Protein AF-A0A7C4YZ68-F1 (afdb_monomer_lite)

Sequence (137 aa):
MNRRNFLKYTMITSLVILHGCGPSEEYLKVKSALEQHPKIVQRGAKIGKIKFLPRENSKDKDMRFEADLLDNDGNVIGKVEGFRVEGFGTRIFRVRFNDEPEPPPQERRRPRRFREMQNRSNSEQPVPQQSQTNSNN

Foldseek 3Di:
DDDDDDPPPPDPPPPPPPPPPDDDPLVVQQQVVQCPDPVLVVVVWHWADKDFDDDPDPPAQKTKIKIFTADPVGDGQWMWIWIAHPPPGIGTDDTDGPPDPDDPPPPPPPPVVVVVVVVVVVVPDDDPPPDDDDDDD

Structure (mmCIF, N/CA/C/O backbone):
data_AF-A0A7C4YZ68-F1
#
_entry.id   AF-A0A7C4YZ68-F1
#
loop_
_atom_site.group_PDB
_atom_site.id
_atom_site.type_symbol
_atom_site.label_atom_id
_atom_site.label_alt_id
_atom_site.label_comp_id
_atom_site.label_asym_id
_atom_site.label_entity_id
_atom_site.label_seq_id
_atom_site.pdbx_PDB_ins_code
_atom_site.Cartn_x
_atom_site.Cartn_y
_atom_site.Cartn_z
_atom_site.occupancy
_atom_site.B_iso_or_equiv
_atom_site.auth_seq_id
_atom_site.auth_comp_id
_atom_site.auth_asym_id
_atom_site.auth_atom_id
_atom_site.pdbx_PDB_model_num
ATOM 1 N N . MET A 1 1 ? -35.275 53.775 -32.456 1.00 41.62 1 MET A N 1
ATOM 2 C CA . MET A 1 1 ? -35.175 52.630 -33.388 1.00 41.62 1 MET A CA 1
ATOM 3 C C . MET A 1 1 ? -33.722 52.160 -33.454 1.00 41.62 1 MET A C 1
ATOM 5 O O . MET A 1 1 ? -32.873 52.987 -33.736 1.00 41.62 1 MET A O 1
ATOM 9 N N . ASN A 1 2 ? -33.492 50.866 -33.162 1.00 42.31 2 ASN A N 1
ATOM 10 C CA . ASN A 1 2 ? -32.343 49.990 -33.505 1.00 42.31 2 ASN A CA 1
ATOM 11 C C . ASN A 1 2 ? -30.922 50.442 -33.101 1.00 42.31 2 ASN A C 1
ATOM 13 O O . ASN A 1 2 ? -30.322 51.258 -33.781 1.00 42.31 2 ASN A O 1
ATOM 17 N N . ARG A 1 3 ? -30.306 49.972 -32.000 1.00 52.94 3 ARG A N 1
ATOM 18 C CA . ARG A 1 3 ? -29.809 48.597 -31.713 1.00 52.94 3 ARG A CA 1
ATOM 19 C C . ARG A 1 3 ? -29.275 47.863 -32.944 1.00 52.94 3 ARG A C 1
ATOM 21 O O . ARG A 1 3 ? -30.084 47.461 -33.771 1.00 52.94 3 ARG A O 1
ATOM 28 N N . ARG A 1 4 ? -27.948 47.678 -32.983 1.00 59.34 4 ARG A N 1
ATOM 29 C CA . ARG A 1 4 ? -27.092 46.655 -33.641 1.00 59.34 4 ARG A CA 1
ATOM 30 C C . ARG A 1 4 ? -25.669 47.246 -33.584 1.00 59.34 4 ARG A C 1
ATOM 32 O O . ARG A 1 4 ? -25.535 48.422 -33.873 1.00 59.34 4 ARG A O 1
ATOM 39 N N . ASN A 1 5 ? -24.543 46.623 -33.277 1.00 54.66 5 ASN A N 1
ATOM 40 C CA . ASN A 1 5 ? -24.042 45.264 -33.069 1.00 54.66 5 ASN A CA 1
ATOM 41 C C . ASN A 1 5 ? -22.508 45.506 -33.091 1.00 54.66 5 ASN A C 1
ATOM 43 O O . ASN A 1 5 ? -22.052 46.370 -33.827 1.00 54.66 5 ASN A O 1
ATOM 47 N N . PHE A 1 6 ? -21.594 44.837 -32.420 1.00 51.31 6 PHE A N 1
ATOM 48 C CA . PHE A 1 6 ? -21.581 43.666 -31.576 1.00 51.31 6 PHE A CA 1
ATOM 49 C C . PHE A 1 6 ? -20.167 43.725 -30.990 1.00 51.31 6 PHE A C 1
ATOM 51 O O . PHE A 1 6 ? -19.197 43.890 -31.732 1.00 51.31 6 PHE A O 1
ATOM 58 N N . LEU A 1 7 ? -20.058 43.674 -29.673 1.00 47.41 7 LEU A N 1
ATOM 59 C CA . LE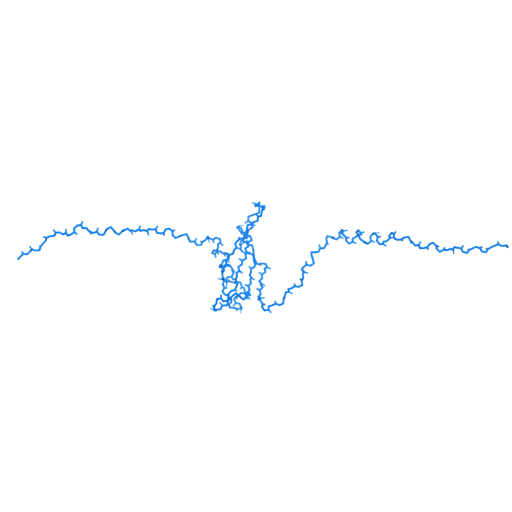U A 1 7 ? -18.799 43.706 -28.946 1.00 47.41 7 LEU A CA 1
ATOM 60 C C . LEU A 1 7 ? -17.999 42.434 -29.316 1.00 47.41 7 LEU A C 1
ATOM 62 O O . LEU A 1 7 ? -18.255 41.362 -28.779 1.00 47.41 7 LEU A O 1
ATOM 66 N N . LYS A 1 8 ? -17.091 42.518 -30.300 1.00 52.06 8 LYS A N 1
ATOM 67 C CA . LYS A 1 8 ? -16.317 41.385 -30.857 1.00 52.06 8 LYS A CA 1
ATOM 68 C C . LYS A 1 8 ? -15.087 41.008 -30.018 1.00 52.06 8 LYS A C 1
ATOM 70 O O . LYS A 1 8 ? -14.037 40.707 -30.570 1.00 52.06 8 LYS A O 1
ATOM 75 N N . TYR A 1 9 ? -15.204 41.000 -28.697 1.00 51.16 9 TYR A N 1
ATOM 76 C CA . TYR A 1 9 ? -14.176 40.396 -27.840 1.00 51.16 9 TYR A CA 1
ATOM 77 C C . TYR A 1 9 ? -14.812 39.307 -26.989 1.00 51.16 9 TYR A C 1
ATOM 79 O O . TYR A 1 9 ? -14.762 39.285 -25.763 1.00 51.16 9 TYR A O 1
ATOM 87 N N . THR A 1 10 ? -15.469 38.406 -27.717 1.00 50.22 10 THR A N 1
ATOM 88 C CA . THR A 1 10 ? -15.834 37.068 -27.285 1.00 50.22 10 THR A CA 1
ATOM 89 C C . THR A 1 10 ? -14.575 36.360 -26.802 1.00 50.22 10 THR A C 1
ATOM 91 O O . THR A 1 10 ? -13.655 36.136 -27.582 1.00 50.22 10 THR A O 1
ATOM 94 N N . MET A 1 11 ? -14.566 36.050 -25.507 1.00 55.19 11 MET A N 1
ATOM 95 C CA . MET A 1 11 ? -13.877 34.921 -24.889 1.00 55.19 11 MET A CA 1
ATOM 96 C C . MET A 1 11 ? -12.604 34.430 -25.591 1.00 55.19 11 MET A C 1
ATOM 98 O O . MET A 1 11 ? -12.635 33.487 -26.378 1.00 55.19 11 MET A O 1
ATOM 102 N N . ILE A 1 12 ? -11.454 34.940 -25.153 1.00 55.53 12 ILE A N 1
ATOM 103 C CA . ILE A 1 12 ? -10.275 34.078 -25.051 1.00 55.53 12 ILE A CA 1
ATOM 104 C C . ILE A 1 12 ? -10.452 33.293 -23.747 1.00 55.53 12 ILE A C 1
ATOM 106 O O . ILE A 1 12 ? -9.872 33.600 -22.709 1.00 55.53 12 ILE A O 1
ATOM 110 N N . THR A 1 13 ? -11.351 32.308 -23.780 1.00 56.06 13 THR A N 1
ATOM 111 C CA . THR A 1 13 ? -11.328 31.179 -22.851 1.00 56.06 13 THR A CA 1
ATOM 112 C C . THR A 1 13 ? -10.036 30.432 -23.129 1.00 56.06 13 THR A C 1
ATOM 114 O O . THR A 1 13 ? -9.988 29.541 -23.975 1.00 56.06 13 THR A O 1
ATOM 117 N N . SER A 1 14 ? -8.970 30.845 -22.444 1.00 48.19 14 SER A N 1
ATOM 118 C CA . SER A 1 14 ? -7.763 30.048 -22.274 1.00 48.19 14 SER A CA 1
ATOM 119 C C . SER A 1 14 ? -8.170 28.748 -21.593 1.00 48.19 14 SER A C 1
ATOM 121 O O . SER A 1 14 ? -8.230 28.653 -20.368 1.00 48.19 14 SER A O 1
ATOM 123 N N . LEU A 1 15 ? -8.505 27.754 -22.411 1.00 50.31 15 LEU A N 1
ATOM 124 C CA . LEU A 1 15 ? -8.646 26.367 -22.018 1.00 50.31 15 LEU A CA 1
ATOM 125 C C . LEU A 1 15 ? -7.231 25.873 -21.698 1.00 50.31 15 LEU A C 1
ATOM 127 O O . LEU A 1 15 ? -6.549 25.273 -22.524 1.00 50.31 15 LEU A O 1
ATOM 131 N N . VAL A 1 16 ? -6.750 26.216 -20.504 1.00 56.56 16 VAL A N 1
ATOM 132 C CA . VAL A 1 16 ? -5.555 25.613 -19.925 1.00 56.56 16 VAL A CA 1
ATOM 133 C C . VAL A 1 16 ? -5.934 24.163 -19.650 1.00 56.56 16 VAL A C 1
ATOM 135 O O . VAL A 1 16 ? -6.497 23.840 -18.606 1.00 56.56 16 VAL A O 1
ATOM 138 N N . ILE A 1 17 ? -5.692 23.290 -20.628 1.00 54.84 17 ILE A N 1
ATOM 139 C CA . ILE A 1 17 ? -5.735 21.844 -20.440 1.00 54.84 17 ILE A CA 1
ATOM 140 C C . ILE A 1 17 ? -4.556 21.516 -19.523 1.00 54.84 17 ILE A C 1
ATOM 142 O O . ILE A 1 17 ? -3.445 21.221 -19.968 1.00 54.84 17 ILE A O 1
ATOM 146 N N . LEU A 1 18 ? -4.799 21.640 -18.217 1.00 54.22 18 LEU A N 1
ATOM 147 C CA . LEU A 1 18 ? -4.002 21.017 -17.177 1.00 54.22 18 LEU A CA 1
ATOM 148 C C . LEU A 1 18 ? -3.968 19.527 -17.519 1.00 54.22 18 LEU A C 1
ATOM 150 O O . LEU A 1 18 ? -4.931 18.804 -17.269 1.00 54.22 18 LEU A O 1
ATOM 154 N N . HIS A 1 19 ? -2.872 19.071 -18.122 1.00 48.47 19 HIS A N 1
ATOM 155 C CA . HIS A 1 19 ? -2.540 17.656 -18.163 1.00 48.47 19 HIS A CA 1
ATOM 156 C C . HIS A 1 19 ? -2.231 17.274 -16.719 1.00 48.47 19 HIS A C 1
ATOM 158 O O . HIS A 1 19 ? -1.087 17.330 -16.271 1.00 48.47 19 HIS A O 1
ATOM 164 N N . GLY A 1 20 ? -3.290 17.012 -15.950 1.00 48.78 20 GLY A N 1
ATOM 165 C CA . GLY A 1 20 ? -3.183 16.495 -14.604 1.00 48.78 20 GLY A CA 1
ATOM 166 C C . GLY A 1 20 ? -2.336 15.239 -14.686 1.00 48.78 20 GLY A C 1
ATOM 167 O O . GLY A 1 20 ? -2.720 14.272 -15.340 1.00 48.78 20 GLY A O 1
ATOM 168 N N . CYS A 1 21 ? -1.158 15.290 -14.073 1.00 60.94 21 CYS A N 1
ATOM 169 C CA . CYS A 1 21 ? -0.301 14.136 -13.878 1.00 60.94 21 CYS A CA 1
ATOM 170 C C . CYS A 1 21 ? -1.071 13.189 -12.944 1.00 60.94 21 CYS A C 1
ATOM 172 O O . CYS A 1 21 ? -1.036 13.329 -11.722 1.00 60.94 21 CYS A O 1
ATOM 174 N N . GLY A 1 22 ? -1.911 12.338 -13.533 1.00 60.56 22 GLY A N 1
ATOM 175 C CA . GLY A 1 22 ? -2.751 11.395 -12.812 1.00 60.56 22 GLY A CA 1
ATOM 176 C C . GLY A 1 22 ? -1.909 10.309 -12.140 1.00 60.56 22 GLY A C 1
ATOM 177 O O . GLY A 1 22 ? -0.742 10.116 -12.495 1.00 60.56 22 GLY A O 1
ATOM 178 N N . PRO A 1 23 ? -2.477 9.585 -11.161 1.00 76.25 23 PRO A N 1
ATOM 179 C CA . PRO A 1 23 ? -1.803 8.431 -10.581 1.00 76.25 23 PRO A CA 1
ATOM 180 C C . PRO A 1 23 ? -1.449 7.428 -11.684 1.00 76.25 23 PRO A C 1
ATOM 182 O O . PRO A 1 23 ? -2.230 7.220 -12.613 1.00 76.25 23 PRO A O 1
ATOM 185 N N . SER A 1 24 ? -0.274 6.805 -11.585 1.00 83.88 24 SER A N 1
ATOM 186 C CA . SER A 1 24 ? 0.150 5.812 -12.572 1.00 83.88 24 SER A CA 1
ATOM 187 C C . SER A 1 24 ? -0.840 4.646 -12.635 1.00 83.88 24 SER A C 1
ATOM 189 O O . SER A 1 24 ? -1.471 4.283 -11.640 1.00 83.88 24 SER A O 1
ATOM 191 N N . GLU A 1 25 ? -0.963 4.016 -13.801 1.00 86.69 25 GLU A N 1
ATOM 192 C C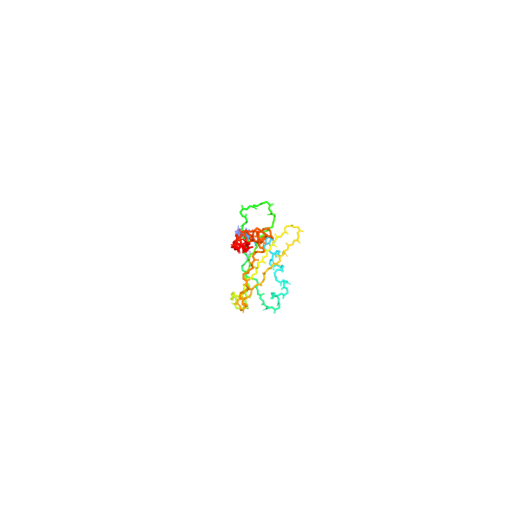A . GLU A 1 25 ? -1.846 2.858 -13.982 1.00 86.69 25 GLU A CA 1
ATOM 193 C C . GLU A 1 25 ? -1.523 1.738 -12.975 1.00 86.69 25 GLU A C 1
ATOM 195 O O . GLU A 1 25 ? -2.406 1.110 -12.391 1.00 86.69 25 GLU A O 1
ATOM 200 N N . GLU A 1 26 ? -0.235 1.550 -12.693 1.00 86.44 26 GLU A N 1
ATOM 201 C CA . GLU A 1 26 ? 0.258 0.580 -11.719 1.00 86.44 26 GLU A CA 1
ATOM 202 C C . GLU A 1 26 ? -0.147 0.936 -10.284 1.00 86.44 26 GLU A C 1
ATOM 204 O O . GLU A 1 26 ? -0.520 0.048 -9.516 1.00 86.44 26 GLU A O 1
ATOM 209 N N . TYR A 1 27 ? -0.174 2.225 -9.933 1.00 89.56 27 TYR A N 1
ATOM 210 C CA . TYR A 1 27 ? -0.710 2.676 -8.650 1.00 89.56 27 TYR A CA 1
ATOM 211 C C . TYR A 1 27 ? -2.186 2.292 -8.505 1.00 89.56 27 TYR A C 1
ATOM 213 O O . TYR A 1 27 ? -2.576 1.745 -7.474 1.00 89.56 27 TYR A O 1
ATOM 221 N N . LEU A 1 28 ? -3.003 2.523 -9.538 1.00 91.31 28 LEU A N 1
ATOM 222 C CA . LEU A 1 28 ? -4.433 2.201 -9.512 1.00 91.31 28 LEU A CA 1
ATOM 223 C C . LEU A 1 28 ? -4.679 0.694 -9.365 1.00 91.31 28 LEU A C 1
ATOM 225 O O . LEU A 1 28 ? -5.512 0.282 -8.557 1.00 91.31 28 LEU A O 1
ATOM 229 N N . LYS A 1 29 ? -3.911 -0.136 -10.081 1.00 91.38 29 LYS A N 1
ATOM 230 C CA . LYS A 1 29 ? -3.997 -1.602 -9.982 1.00 91.38 29 LYS A CA 1
ATOM 231 C C . LYS A 1 29 ? -3.605 -2.115 -8.597 1.00 91.38 29 LYS A C 1
ATOM 233 O O . LYS A 1 29 ? -4.257 -3.014 -8.067 1.00 91.38 29 LYS A O 1
ATOM 238 N N . VAL A 1 30 ? -2.547 -1.563 -8.000 1.00 92.38 30 VAL A N 1
ATOM 239 C CA . VAL A 1 30 ? -2.149 -1.934 -6.634 1.00 92.38 30 VAL A CA 1
ATOM 240 C C . VAL A 1 30 ? -3.203 -1.479 -5.632 1.00 92.38 30 VAL A C 1
ATOM 242 O O . VAL A 1 30 ? -3.615 -2.280 -4.797 1.00 92.38 30 VAL A O 1
ATOM 245 N N . LYS A 1 31 ? -3.690 -0.240 -5.746 1.00 94.12 31 LYS A N 1
ATOM 246 C CA . LYS A 1 31 ? -4.728 0.302 -4.866 1.00 94.12 31 LYS A CA 1
ATOM 247 C C . LYS A 1 31 ? -5.996 -0.553 -4.888 1.00 94.12 31 LYS A C 1
ATOM 249 O O . LYS A 1 31 ? -6.444 -0.977 -3.830 1.00 94.12 31 LYS A O 1
ATOM 254 N N . SER A 1 32 ? -6.508 -0.880 -6.073 1.00 93.69 32 SER A N 1
ATOM 255 C CA . SER A 1 32 ? -7.709 -1.711 -6.220 1.00 93.69 32 SER A CA 1
ATOM 256 C C . SER A 1 32 ? -7.534 -3.104 -5.600 1.00 93.69 32 SER A C 1
ATOM 258 O O . SER A 1 32 ? -8.412 -3.575 -4.880 1.00 93.69 32 SER A O 1
ATOM 260 N N . ALA A 1 33 ? -6.375 -3.740 -5.798 1.00 93.12 33 ALA A N 1
ATOM 261 C CA . ALA A 1 33 ? -6.088 -5.038 -5.188 1.00 93.12 33 ALA A CA 1
ATOM 262 C C . ALA A 1 33 ? -6.006 -4.970 -3.651 1.00 93.12 33 ALA A C 1
ATOM 264 O O . ALA A 1 33 ? -6.420 -5.905 -2.967 1.00 93.12 33 ALA A O 1
ATOM 265 N N . LEU A 1 34 ? -5.476 -3.873 -3.101 1.00 93.69 34 LEU A N 1
ATOM 266 C CA . LEU A 1 34 ? -5.418 -3.647 -1.657 1.00 93.69 34 LEU A CA 1
ATOM 267 C C . LEU A 1 34 ? -6.807 -3.396 -1.057 1.00 93.69 34 LEU A C 1
ATOM 269 O O . LEU A 1 34 ? -7.122 -3.957 -0.010 1.00 93.69 34 LEU A O 1
ATOM 273 N N . GLU A 1 35 ? -7.648 -2.610 -1.728 1.00 94.06 35 GLU A N 1
ATOM 274 C CA . GLU A 1 35 ? -9.022 -2.313 -1.293 1.00 94.06 35 GLU A CA 1
ATOM 275 C C . GLU A 1 35 ? -9.910 -3.561 -1.241 1.00 94.06 35 GLU A C 1
ATOM 277 O O . GLU A 1 35 ? -10.822 -3.634 -0.425 1.00 94.06 35 GLU A O 1
ATOM 282 N N . GLN A 1 36 ? -9.626 -4.566 -2.069 1.00 94.44 36 GLN A N 1
ATOM 283 C CA . GLN A 1 36 ? -10.351 -5.840 -2.086 1.00 94.44 36 GLN A CA 1
ATOM 284 C C . GLN A 1 36 ? -9.755 -6.892 -1.138 1.00 94.44 36 GLN A C 1
ATOM 286 O O . GLN A 1 36 ? -10.294 -7.993 -1.014 1.00 94.44 36 GLN A O 1
ATOM 291 N N . HIS A 1 37 ? -8.634 -6.602 -0.469 1.00 94.06 37 HIS A N 1
ATOM 292 C CA . HIS A 1 37 ? -7.942 -7.603 0.332 1.00 94.06 37 HIS A CA 1
ATOM 293 C C . HIS A 1 37 ? -8.724 -7.929 1.624 1.00 94.06 37 HIS A C 1
ATOM 295 O O . HIS A 1 37 ? -8.944 -7.029 2.441 1.00 94.06 37 HIS A O 1
ATOM 301 N N . PRO A 1 38 ? -9.063 -9.208 1.903 1.00 93.06 38 PRO A N 1
ATOM 302 C CA . PRO A 1 38 ? -9.975 -9.578 2.990 1.00 93.06 38 PRO A CA 1
ATOM 303 C C . PRO A 1 38 ? -9.595 -9.025 4.365 1.00 93.06 38 PRO A C 1
ATOM 305 O O . PRO A 1 38 ? -10.453 -8.511 5.071 1.00 93.06 38 PRO A O 1
ATOM 308 N N . LYS A 1 39 ? -8.306 -9.064 4.739 1.00 91.38 39 LYS A N 1
ATOM 309 C CA . LYS A 1 39 ? -7.851 -8.531 6.039 1.00 91.38 39 LYS A CA 1
ATOM 310 C C . LYS A 1 39 ? -8.038 -7.017 6.175 1.00 91.38 39 LYS A C 1
ATOM 312 O O . LYS A 1 39 ? -8.263 -6.532 7.274 1.00 91.38 39 LYS A O 1
ATOM 317 N N . ILE A 1 40 ? -7.903 -6.280 5.074 1.00 92.81 40 ILE A N 1
ATOM 318 C CA . ILE A 1 40 ? -8.032 -4.818 5.061 1.00 92.81 40 ILE A CA 1
ATOM 319 C C . ILE A 1 40 ? -9.517 -4.457 5.138 1.00 92.81 40 ILE A C 1
ATOM 321 O O . ILE A 1 40 ? -9.909 -3.663 5.991 1.00 92.81 40 ILE A O 1
ATOM 325 N N . VAL A 1 41 ? -10.341 -5.128 4.324 1.00 93.88 41 VAL A N 1
ATOM 326 C CA . VAL A 1 41 ? -11.803 -4.973 4.312 1.00 93.88 41 VAL A CA 1
ATOM 327 C C . VAL A 1 41 ? -12.410 -5.302 5.674 1.00 93.88 41 VAL A C 1
ATOM 329 O O . VAL A 1 41 ? -13.174 -4.506 6.206 1.00 93.88 41 VAL A O 1
ATOM 332 N N . GLN A 1 42 ? -12.037 -6.435 6.277 1.00 93.31 42 GLN A N 1
ATOM 333 C CA . GLN A 1 42 ? -12.541 -6.846 7.595 1.00 93.31 42 GLN A CA 1
ATOM 334 C C . GLN A 1 42 ? -12.198 -5.840 8.696 1.00 93.31 42 GLN A C 1
ATOM 336 O O . GLN A 1 42 ? -12.982 -5.651 9.620 1.00 93.31 42 GLN A O 1
ATOM 341 N N . ARG A 1 43 ? -11.037 -5.186 8.597 1.00 90.88 43 ARG A N 1
ATOM 342 C CA . ARG A 1 43 ? -10.619 -4.151 9.546 1.00 90.88 43 ARG A CA 1
ATOM 343 C C . ARG A 1 43 ? -11.257 -2.786 9.260 1.00 90.88 43 ARG A C 1
ATOM 345 O O . ARG A 1 43 ? -11.137 -1.891 10.086 1.00 90.88 43 ARG A O 1
ATOM 352 N N . GLY A 1 44 ? -11.902 -2.611 8.105 1.00 92.44 44 GLY A N 1
ATOM 353 C CA . GLY A 1 44 ? -12.409 -1.314 7.651 1.00 92.44 44 GLY A CA 1
ATOM 354 C C . GLY A 1 44 ? -11.296 -0.302 7.365 1.00 92.44 44 GLY A C 1
ATOM 355 O O . GLY A 1 44 ? -11.521 0.901 7.469 1.00 92.44 44 GLY A O 1
ATOM 356 N N . ALA A 1 45 ? -10.089 -0.775 7.045 1.00 94.62 45 ALA A N 1
ATOM 357 C CA . ALA A 1 45 ? -8.938 0.089 6.821 1.00 94.62 45 ALA A CA 1
ATOM 358 C C . ALA A 1 45 ? -8.969 0.705 5.413 1.00 94.62 45 ALA A C 1
ATOM 360 O O . ALA A 1 45 ? -9.236 0.021 4.423 1.00 94.62 45 ALA A O 1
ATOM 361 N N . LYS A 1 46 ? -8.645 1.995 5.311 1.00 95.56 46 LYS A N 1
ATOM 362 C CA . LYS A 1 46 ? -8.476 2.712 4.041 1.00 95.56 46 LYS A CA 1
ATOM 363 C C . LYS A 1 46 ? -7.029 2.618 3.568 1.00 95.56 46 LYS A C 1
ATOM 365 O O . LYS A 1 46 ? -6.099 2.567 4.371 1.00 95.56 46 LYS A O 1
ATOM 370 N N . ILE A 1 47 ? -6.825 2.633 2.254 1.00 95.50 47 ILE A N 1
ATOM 371 C CA . ILE A 1 47 ? -5.477 2.627 1.678 1.00 95.50 47 ILE A CA 1
ATOM 372 C C . ILE A 1 47 ? -4.939 4.055 1.632 1.00 95.50 47 ILE A C 1
ATOM 374 O O . ILE A 1 47 ? -5.514 4.924 0.976 1.00 95.50 47 ILE A O 1
ATOM 378 N N . GLY A 1 48 ? -3.832 4.280 2.332 1.00 93.50 48 GLY A N 1
ATOM 379 C CA . GLY A 1 48 ? -3.104 5.538 2.336 1.00 93.50 48 GLY A CA 1
ATOM 380 C C . GLY A 1 48 ? -2.115 5.651 1.177 1.00 93.50 48 GLY A C 1
ATOM 381 O O . GLY A 1 48 ? -2.371 5.255 0.035 1.00 93.50 48 GLY A O 1
ATOM 382 N N . LYS A 1 49 ? -0.946 6.228 1.462 1.00 92.75 49 LYS A N 1
ATOM 383 C CA . LYS A 1 49 ? 0.096 6.429 0.455 1.00 92.75 49 LYS A CA 1
ATOM 384 C C . LYS A 1 49 ? 0.743 5.093 0.090 1.00 92.75 49 LYS A C 1
ATOM 386 O O . LYS A 1 49 ? 1.263 4.402 0.956 1.00 92.75 49 LYS A O 1
ATOM 391 N N . ILE A 1 50 ? 0.771 4.781 -1.205 1.00 93.69 50 ILE A N 1
ATOM 392 C CA . ILE A 1 50 ? 1.507 3.638 -1.759 1.00 93.69 50 ILE A CA 1
ATOM 393 C C . ILE A 1 50 ? 2.877 4.140 -2.221 1.00 93.69 50 ILE A C 1
ATOM 395 O O . ILE A 1 50 ? 2.969 5.095 -2.995 1.00 93.69 50 ILE A O 1
ATOM 399 N N . LYS A 1 51 ? 3.942 3.508 -1.737 1.00 91.94 51 LYS A N 1
ATOM 400 C CA . LYS A 1 51 ? 5.333 3.766 -2.107 1.00 91.94 51 LYS A CA 1
ATOM 401 C C . LYS A 1 51 ? 5.875 2.550 -2.841 1.00 91.94 51 LYS A C 1
ATOM 403 O O . LYS A 1 51 ? 5.938 1.459 -2.282 1.00 91.94 51 LYS A O 1
ATOM 408 N N . PHE A 1 52 ? 6.294 2.748 -4.083 1.00 89.81 52 PHE A N 1
ATOM 409 C CA . PHE A 1 52 ? 7.038 1.739 -4.826 1.00 89.81 52 PHE A CA 1
ATOM 410 C C . PHE A 1 52 ? 8.514 1.836 -4.448 1.00 89.81 52 PHE A C 1
ATOM 412 O O . PHE A 1 52 ? 9.097 2.920 -4.472 1.00 89.81 52 PHE A O 1
ATOM 419 N N . LEU A 1 53 ? 9.097 0.709 -4.049 1.00 86.00 53 LEU A N 1
ATOM 420 C CA . LEU A 1 53 ? 10.483 0.634 -3.614 1.00 86.00 53 LEU A CA 1
ATOM 421 C C . LEU A 1 53 ? 11.359 0.279 -4.825 1.00 86.00 53 LEU A C 1
ATOM 423 O O .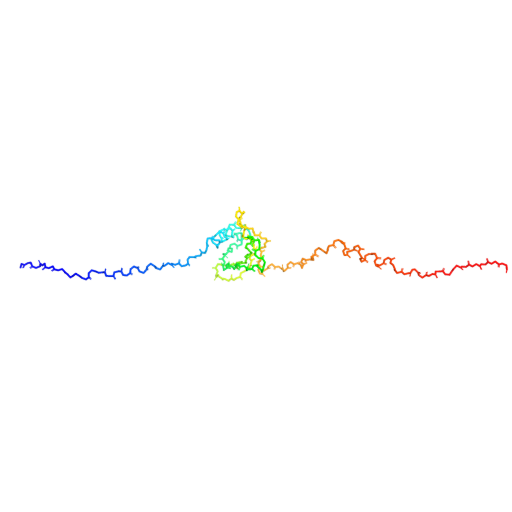 LEU A 1 53 ? 11.149 -0.783 -5.421 1.00 86.00 53 LEU A O 1
ATOM 427 N N . PRO A 1 54 ? 12.333 1.128 -5.200 1.00 70.12 54 PRO A N 1
ATOM 428 C CA . PRO A 1 54 ? 13.261 0.803 -6.272 1.00 70.12 54 PRO A CA 1
ATOM 429 C C . PRO A 1 54 ? 14.131 -0.386 -5.850 1.00 70.12 54 PRO A C 1
ATOM 431 O O . PRO A 1 54 ? 14.657 -0.427 -4.737 1.00 70.12 54 PRO A O 1
ATOM 434 N N . ARG A 1 55 ? 14.280 -1.375 -6.735 1.00 65.75 55 ARG A N 1
ATOM 435 C CA . ARG A 1 55 ? 15.203 -2.497 -6.534 1.00 65.75 55 ARG A CA 1
ATOM 436 C C . ARG A 1 55 ? 16.514 -2.166 -7.241 1.00 65.75 55 ARG A C 1
ATOM 438 O O . ARG A 1 55 ? 16.508 -1.883 -8.432 1.00 65.75 55 ARG A O 1
ATOM 445 N N . GLU A 1 56 ? 17.623 -2.237 -6.512 1.00 57.12 56 GLU A N 1
ATOM 446 C CA . GLU A 1 56 ? 18.967 -1.849 -6.978 1.00 57.12 56 GLU A CA 1
ATOM 447 C C . GLU A 1 56 ? 19.495 -2.710 -8.150 1.00 57.12 56 GLU A C 1
ATOM 449 O O . GLU A 1 56 ? 20.430 -2.316 -8.832 1.00 57.12 56 GLU A O 1
ATOM 454 N N . ASN A 1 57 ? 18.854 -3.851 -8.449 1.00 56.44 57 ASN A N 1
ATOM 455 C CA . ASN A 1 57 ? 19.178 -4.732 -9.577 1.00 56.44 57 ASN A CA 1
ATOM 456 C C . ASN A 1 57 ? 17.907 -5.065 -10.382 1.00 56.44 57 ASN A C 1
ATOM 458 O O . ASN A 1 57 ? 17.180 -6.012 -10.079 1.00 56.44 57 ASN A O 1
ATOM 462 N N . SER A 1 58 ? 17.621 -4.251 -11.396 1.00 55.00 58 SER A N 1
ATOM 463 C CA . SER A 1 58 ? 16.357 -4.159 -12.143 1.00 55.00 58 SER A CA 1
ATOM 464 C C . SER A 1 58 ? 16.214 -5.144 -13.317 1.00 55.00 58 SER A C 1
ATOM 466 O O . SER A 1 58 ? 15.710 -4.783 -14.378 1.00 55.00 58 SER A O 1
ATOM 468 N N . LYS A 1 59 ? 16.645 -6.404 -13.160 1.00 59.00 59 LYS A N 1
ATOM 469 C CA . LYS A 1 59 ? 16.316 -7.451 -14.153 1.00 59.00 59 LYS A CA 1
ATOM 470 C C . LYS A 1 59 ? 14.929 -8.066 -13.939 1.00 59.00 59 LYS A C 1
ATOM 472 O O . LYS A 1 59 ? 14.331 -8.540 -14.900 1.00 59.00 59 LYS A O 1
ATOM 477 N N . ASP A 1 60 ? 14.410 -8.018 -12.713 1.00 61.72 60 ASP A N 1
ATOM 478 C CA . ASP A 1 60 ? 13.064 -8.499 -12.395 1.00 61.72 60 ASP A CA 1
ATOM 479 C C . ASP A 1 60 ? 12.035 -7.380 -12.601 1.00 61.72 60 ASP A C 1
ATOM 481 O O . ASP A 1 60 ? 12.195 -6.277 -12.076 1.00 61.72 60 ASP A O 1
ATOM 485 N N . LYS A 1 61 ? 10.950 -7.685 -13.322 1.00 70.75 61 LYS A N 1
ATOM 486 C CA . LYS A 1 61 ? 9.801 -6.785 -13.556 1.00 70.75 61 LYS A CA 1
ATOM 487 C C . LYS A 1 61 ? 8.918 -6.578 -12.314 1.00 70.75 61 LYS A C 1
ATOM 489 O O . LYS A 1 61 ? 7.911 -5.874 -12.371 1.00 70.75 61 LYS A O 1
ATOM 494 N N . ASP A 1 62 ? 9.280 -7.198 -11.198 1.00 82.31 62 ASP A N 1
ATOM 495 C CA . ASP A 1 62 ? 8.492 -7.222 -9.974 1.00 82.31 62 ASP A CA 1
ATOM 496 C C . ASP A 1 62 ? 8.737 -5.945 -9.163 1.00 82.31 62 ASP A C 1
ATOM 498 O O . ASP A 1 62 ? 9.774 -5.775 -8.513 1.00 82.31 62 ASP A O 1
ATOM 502 N N . MET A 1 63 ? 7.756 -5.046 -9.157 1.00 85.69 63 MET A N 1
ATOM 503 C CA . MET A 1 63 ? 7.805 -3.806 -8.387 1.00 85.69 63 MET A CA 1
ATOM 504 C C . MET A 1 63 ? 7.344 -4.056 -6.955 1.00 85.69 63 MET A C 1
ATOM 506 O O . MET A 1 63 ? 6.159 -4.270 -6.692 1.00 85.69 63 MET A O 1
ATOM 510 N N . ARG A 1 64 ? 8.271 -4.006 -5.997 1.00 90.38 64 ARG A N 1
ATOM 511 C CA . ARG A 1 64 ? 7.909 -4.060 -4.578 1.00 90.38 64 ARG A CA 1
ATOM 512 C C . ARG A 1 64 ? 7.205 -2.768 -4.173 1.00 90.38 64 ARG A C 1
ATOM 514 O O . ARG A 1 64 ? 7.637 -1.682 -4.557 1.00 90.38 64 ARG A O 1
ATOM 521 N N . PHE A 1 65 ? 6.161 -2.877 -3.363 1.00 91.75 65 PHE A N 1
ATOM 522 C CA . PHE A 1 65 ? 5.479 -1.722 -2.795 1.00 91.75 65 PHE A CA 1
ATOM 523 C C . PHE A 1 65 ? 5.220 -1.893 -1.298 1.00 91.75 65 PHE A C 1
ATOM 525 O O . PHE A 1 65 ? 5.116 -3.007 -0.779 1.00 91.75 65 PHE A O 1
ATOM 532 N N . GLU A 1 66 ? 5.085 -0.754 -0.634 1.00 94.38 66 GLU A N 1
ATOM 533 C CA . GLU A 1 66 ? 4.605 -0.603 0.734 1.00 94.38 66 GLU A CA 1
ATOM 534 C C . GLU A 1 66 ? 3.463 0.415 0.718 1.00 94.38 66 GLU A C 1
ATOM 536 O O . GLU A 1 66 ? 3.557 1.430 0.027 1.00 94.38 66 GLU A O 1
ATOM 541 N N . ALA A 1 67 ? 2.382 0.159 1.449 1.00 95.69 67 ALA A N 1
ATOM 542 C CA . ALA A 1 67 ? 1.305 1.123 1.614 1.00 95.69 67 ALA A CA 1
ATOM 543 C C . ALA A 1 67 ? 0.879 1.252 3.074 1.00 95.69 67 ALA A C 1
ATOM 545 O O . ALA A 1 67 ? 0.831 0.263 3.811 1.00 95.69 67 ALA A O 1
ATOM 546 N N . ASP A 1 68 ? 0.551 2.478 3.467 1.00 96.25 68 ASP A N 1
ATOM 547 C CA . ASP A 1 68 ? -0.009 2.763 4.784 1.00 96.25 68 ASP A CA 1
ATOM 548 C C . ASP A 1 68 ? -1.484 2.334 4.831 1.00 96.25 68 ASP A C 1
ATOM 550 O O . ASP A 1 68 ? -2.231 2.520 3.865 1.00 96.25 68 ASP A O 1
ATOM 554 N N . LEU A 1 69 ? -1.905 1.765 5.960 1.00 96.06 69 LEU A N 1
ATOM 555 C CA . LEU A 1 69 ? -3.300 1.453 6.258 1.00 96.06 69 LEU A CA 1
ATOM 556 C C . LEU A 1 69 ? -3.823 2.497 7.231 1.00 96.06 69 LEU A C 1
ATOM 558 O O . LEU A 1 69 ? -3.230 2.702 8.290 1.00 96.06 69 LEU A O 1
ATOM 562 N N . LEU A 1 70 ? -4.914 3.153 6.858 1.00 96.44 70 LEU A N 1
ATOM 563 C CA . LEU A 1 70 ? -5.501 4.254 7.606 1.00 96.44 70 LEU A CA 1
ATOM 564 C C . LEU A 1 70 ? -6.821 3.831 8.250 1.00 96.44 70 LEU A C 1
ATOM 566 O O . LEU A 1 70 ? -7.554 3.018 7.683 1.00 96.44 70 LEU A O 1
ATOM 570 N N . ASP A 1 71 ? -7.141 4.396 9.408 1.00 95.12 71 ASP A N 1
ATOM 571 C CA . ASP A 1 71 ? -8.493 4.341 9.963 1.00 95.12 71 ASP A CA 1
ATOM 572 C C . ASP A 1 71 ? -9.437 5.338 9.259 1.00 95.12 71 ASP A C 1
ATOM 574 O O . ASP A 1 71 ? -9.118 5.941 8.225 1.00 95.12 71 ASP A O 1
ATOM 578 N N . ASN A 1 72 ? -10.646 5.493 9.801 1.00 93.88 72 ASN A N 1
ATOM 579 C CA . ASN A 1 72 ? -11.631 6.424 9.263 1.00 93.88 72 ASN A CA 1
ATOM 580 C C . ASN A 1 72 ? -11.254 7.895 9.455 1.00 93.88 72 ASN A C 1
ATOM 582 O O . ASN A 1 72 ? -11.652 8.705 8.613 1.00 93.88 72 ASN A O 1
ATOM 586 N N . ASP A 1 73 ? -10.471 8.192 10.491 1.00 94.38 73 ASP A N 1
ATOM 587 C CA . ASP A 1 73 ? -10.009 9.526 10.877 1.00 94.38 73 ASP A CA 1
ATOM 588 C C . ASP A 1 73 ? -8.720 9.930 10.134 1.00 94.38 73 ASP A C 1
ATOM 590 O O . ASP A 1 73 ? -8.305 11.087 10.166 1.00 94.38 73 ASP A O 1
ATOM 594 N N . GLY A 1 74 ? -8.107 8.989 9.408 1.00 93.50 74 GLY A N 1
ATOM 595 C CA . GLY A 1 74 ? -6.891 9.189 8.625 1.00 93.50 74 GLY A CA 1
ATOM 596 C C . GLY A 1 74 ? -5.599 8.864 9.376 1.00 93.50 74 GLY A C 1
ATOM 597 O O . GLY A 1 74 ? -4.518 9.126 8.843 1.00 93.50 74 GLY A O 1
ATOM 598 N N . ASN A 1 75 ? -5.672 8.274 10.572 1.00 95.44 75 ASN A N 1
ATOM 599 C CA . ASN A 1 75 ? -4.489 7.844 11.312 1.00 95.44 75 ASN A CA 1
ATOM 600 C C . ASN A 1 75 ? -3.944 6.537 10.745 1.00 95.44 75 ASN A C 1
ATOM 602 O O . ASN A 1 75 ? -4.696 5.638 10.371 1.00 95.44 75 ASN A O 1
ATOM 606 N N . VAL A 1 76 ? -2.618 6.399 10.732 1.00 95.00 76 VAL A N 1
ATOM 607 C CA . VAL A 1 76 ? -1.962 5.159 10.308 1.00 95.00 76 VAL A CA 1
ATOM 608 C C . VAL A 1 76 ? -2.143 4.089 11.384 1.00 95.00 76 VAL A C 1
ATOM 610 O O . VAL A 1 76 ? -1.562 4.180 12.464 1.00 95.00 76 VAL A O 1
ATOM 613 N N . ILE A 1 77 ? -2.900 3.044 11.062 1.00 94.38 77 ILE A N 1
ATOM 614 C CA . ILE A 1 77 ? -3.171 1.891 11.934 1.00 94.38 77 ILE A CA 1
ATOM 615 C C . ILE A 1 77 ? -2.390 0.640 11.534 1.00 94.38 77 ILE A C 1
ATOM 617 O O . ILE A 1 77 ? -2.477 -0.388 12.202 1.00 94.38 77 ILE A O 1
ATOM 621 N N . GLY A 1 78 ? -1.638 0.697 10.437 1.00 93.94 78 GLY A N 1
ATOM 622 C CA . GLY A 1 78 ? -0.854 -0.434 9.974 1.00 93.94 78 GLY A CA 1
ATOM 623 C C . GLY A 1 78 ? -0.174 -0.193 8.639 1.00 93.94 78 GLY A C 1
ATOM 624 O O . GLY A 1 78 ? -0.190 0.910 8.089 1.00 93.94 78 GLY A O 1
ATOM 625 N N . LYS A 1 79 ? 0.417 -1.260 8.108 1.00 95.12 79 LYS A N 1
ATOM 626 C CA . LYS A 1 79 ? 1.135 -1.271 6.836 1.00 95.12 79 LYS A CA 1
ATOM 627 C C . LYS A 1 79 ? 0.889 -2.560 6.070 1.00 95.12 79 LYS A C 1
ATOM 629 O O . LYS A 1 79 ? 0.748 -3.642 6.645 1.00 95.12 79 LYS A O 1
ATOM 634 N N . VAL A 1 80 ? 0.900 -2.449 4.750 1.00 94.94 80 VAL A N 1
ATOM 635 C CA . VAL A 1 80 ? 0.831 -3.582 3.830 1.00 94.94 80 VAL A CA 1
ATOM 636 C C . VAL A 1 80 ? 2.022 -3.562 2.884 1.00 94.94 80 VAL A C 1
ATOM 638 O O . VAL A 1 80 ? 2.383 -2.526 2.336 1.00 94.94 80 VAL A O 1
ATOM 641 N N . GLU A 1 81 ? 2.633 -4.725 2.686 1.00 93.75 81 GLU A N 1
ATOM 642 C CA . GLU A 1 81 ? 3.734 -4.927 1.752 1.00 93.75 81 GLU A CA 1
ATOM 643 C C . GLU A 1 81 ? 3.352 -5.970 0.694 1.00 93.75 81 GLU A C 1
ATOM 645 O O . GLU A 1 81 ? 2.720 -7.002 0.975 1.00 93.75 81 GLU A O 1
ATOM 650 N N . GLY A 1 82 ? 3.778 -5.715 -0.540 1.00 92.25 82 GLY A N 1
ATOM 651 C CA . GLY A 1 82 ? 3.483 -6.579 -1.672 1.00 92.25 82 GLY A CA 1
ATOM 652 C C . GLY A 1 82 ? 4.433 -6.399 -2.848 1.00 92.25 82 GLY A C 1
ATOM 653 O O . GLY A 1 82 ? 5.388 -5.621 -2.807 1.00 92.25 82 GLY A O 1
ATOM 654 N N . PHE A 1 83 ? 4.146 -7.146 -3.907 1.00 91.31 83 PHE A N 1
ATOM 655 C CA . PHE A 1 83 ? 4.778 -7.029 -5.213 1.00 91.31 83 PHE A CA 1
ATOM 656 C C . PHE A 1 83 ? 3.712 -6.822 -6.279 1.00 91.31 83 PHE A C 1
ATOM 658 O O . PHE A 1 83 ? 2.685 -7.500 -6.292 1.00 91.31 83 PHE A O 1
ATOM 665 N N . ARG A 1 84 ? 3.970 -5.898 -7.192 1.00 90.12 84 ARG A N 1
ATOM 666 C CA . ARG A 1 84 ? 3.236 -5.748 -8.436 1.00 90.12 84 ARG A CA 1
ATOM 667 C C . ARG A 1 84 ? 4.056 -6.408 -9.536 1.00 90.12 84 ARG A C 1
ATOM 669 O O . ARG A 1 84 ? 5.156 -5.958 -9.837 1.00 90.12 84 ARG A O 1
ATOM 676 N N . VAL A 1 85 ? 3.524 -7.492 -10.087 1.00 86.25 85 VAL A N 1
ATOM 677 C CA . VAL A 1 85 ? 4.176 -8.301 -11.117 1.00 86.25 85 VAL A CA 1
ATOM 678 C C . VAL A 1 85 ? 3.442 -8.074 -12.430 1.00 86.25 85 VAL A C 1
ATOM 680 O O . VAL A 1 85 ? 2.239 -8.341 -12.543 1.00 86.25 85 VAL A O 1
ATOM 683 N N . GLU A 1 86 ? 4.157 -7.558 -13.424 1.00 80.81 86 GLU A N 1
ATOM 684 C CA . GLU A 1 86 ? 3.612 -7.340 -14.763 1.00 80.81 86 GLU A CA 1
ATOM 685 C C . GLU A 1 86 ? 3.116 -8.673 -15.358 1.00 80.81 86 GLU A C 1
ATOM 687 O O . GLU A 1 86 ? 3.794 -9.694 -15.276 1.00 80.81 86 GLU A O 1
ATOM 692 N N . GLY A 1 87 ? 1.897 -8.696 -15.905 1.00 82.12 87 GLY A N 1
ATOM 693 C CA . GLY A 1 87 ? 1.272 -9.908 -16.455 1.00 82.12 87 GLY A CA 1
ATOM 694 C C . GLY A 1 87 ? 0.688 -10.897 -15.432 1.00 82.12 87 GLY A C 1
ATOM 695 O O . GLY A 1 87 ? -0.176 -11.681 -15.807 1.00 82.12 87 GLY A O 1
ATOM 696 N N . PHE A 1 88 ? 1.073 -10.839 -14.150 1.00 84.38 88 PHE A N 1
ATOM 697 C CA . PHE A 1 88 ? 0.548 -11.743 -13.108 1.00 84.38 88 PHE A CA 1
ATOM 698 C C . PHE A 1 88 ? -0.446 -11.091 -12.151 1.00 84.38 88 PHE A C 1
ATOM 700 O O . PHE A 1 88 ? -1.357 -11.765 -11.676 1.00 84.38 88 PHE A O 1
ATOM 707 N N . GLY A 1 89 ? -0.285 -9.805 -11.829 1.00 87.62 89 GLY A N 1
ATOM 708 C CA . GLY A 1 89 ? -1.160 -9.155 -10.856 1.00 87.62 89 GLY A CA 1
ATOM 709 C C . GLY A 1 89 ? -0.428 -8.508 -9.685 1.00 87.62 89 GLY A C 1
ATOM 710 O O . GLY A 1 89 ? 0.771 -8.238 -9.716 1.00 87.62 89 GLY A O 1
ATOM 711 N N . THR A 1 90 ? -1.195 -8.225 -8.638 1.00 91.81 90 THR A N 1
ATOM 712 C CA . THR A 1 90 ? -0.693 -7.686 -7.373 1.00 91.81 90 THR A CA 1
ATOM 713 C C . THR A 1 90 ? -0.687 -8.806 -6.342 1.00 91.81 90 THR A C 1
ATOM 715 O O . THR A 1 90 ? -1.728 -9.383 -6.041 1.00 91.81 90 THR A O 1
ATOM 718 N N . ARG A 1 91 ? 0.483 -9.114 -5.785 1.00 90.75 91 ARG A N 1
ATOM 719 C CA . ARG A 1 91 ? 0.655 -10.121 -4.739 1.00 90.75 91 ARG A CA 1
ATOM 720 C C . ARG A 1 91 ? 0.951 -9.446 -3.410 1.00 90.75 91 ARG A C 1
ATOM 722 O O . ARG A 1 91 ? 1.998 -8.828 -3.239 1.00 90.75 91 ARG A O 1
ATOM 729 N N . ILE A 1 92 ? 0.060 -9.623 -2.446 1.00 91.06 92 ILE A N 1
ATOM 730 C CA . ILE A 1 92 ? 0.223 -9.119 -1.080 1.00 91.06 92 ILE A CA 1
ATOM 731 C C . ILE A 1 92 ? 0.845 -10.238 -0.246 1.00 91.06 92 ILE A C 1
ATOM 733 O O . ILE A 1 92 ? 0.317 -11.347 -0.218 1.00 91.06 92 ILE A O 1
ATOM 737 N N . PHE A 1 93 ? 1.984 -9.981 0.398 1.00 89.31 93 PHE A N 1
ATOM 738 C CA . PHE A 1 93 ? 2.662 -11.003 1.211 1.00 89.31 93 PHE A CA 1
ATOM 739 C C . PHE A 1 93 ? 2.640 -10.691 2.705 1.00 89.31 93 PHE A C 1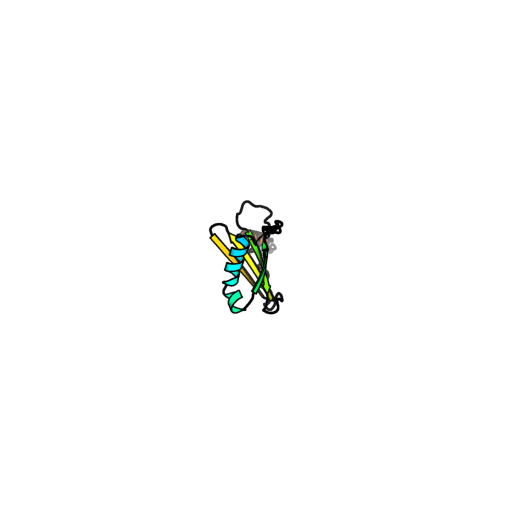
ATOM 741 O O . PHE A 1 93 ? 2.907 -11.577 3.519 1.00 89.31 93 PHE A O 1
ATOM 748 N N . ARG A 1 94 ? 2.334 -9.447 3.088 1.00 90.06 94 ARG A N 1
ATOM 749 C CA . ARG A 1 94 ? 2.299 -9.043 4.490 1.00 90.06 94 ARG A CA 1
ATOM 750 C C . ARG A 1 94 ? 1.317 -7.902 4.703 1.00 90.06 94 ARG A C 1
ATOM 752 O O . ARG A 1 94 ? 1.412 -6.876 4.049 1.00 90.06 94 ARG A O 1
ATOM 759 N N . VAL A 1 95 ? 0.423 -8.083 5.665 1.00 92.06 95 VAL A N 1
ATOM 760 C CA . VAL A 1 95 ? -0.451 -7.048 6.229 1.00 92.06 95 VAL A CA 1
ATOM 761 C C . VAL A 1 95 ? -0.170 -7.055 7.727 1.00 92.06 95 VAL A C 1
ATOM 763 O O . VAL A 1 95 ? -0.192 -8.138 8.313 1.00 92.06 95 VAL A O 1
ATOM 766 N N . ARG A 1 96 ? 0.161 -5.902 8.310 1.00 90.94 96 ARG A N 1
ATOM 767 C CA . ARG A 1 96 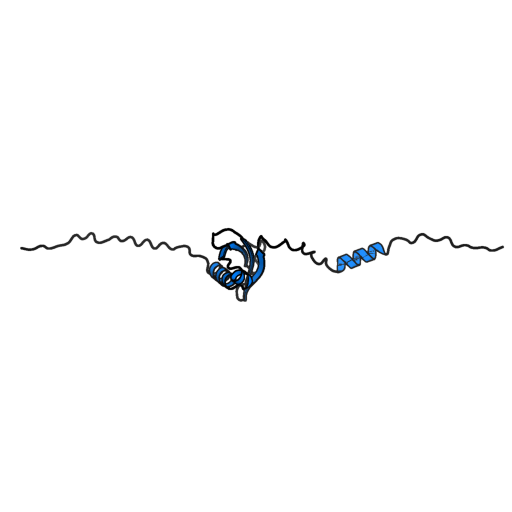? 0.448 -5.738 9.741 1.00 90.94 96 ARG A CA 1
ATOM 768 C C . ARG A 1 96 ? -0.329 -4.555 10.287 1.00 90.94 96 ARG A C 1
ATOM 770 O O . ARG A 1 96 ? -0.290 -3.487 9.678 1.00 90.94 96 ARG A O 1
ATOM 777 N N . PHE A 1 97 ? -0.966 -4.736 11.433 1.00 92.31 97 PHE A N 1
ATOM 778 C CA . PHE A 1 97 ? -1.587 -3.645 12.178 1.00 92.31 97 PHE A CA 1
ATOM 779 C C . PHE A 1 97 ? -0.738 -3.282 13.396 1.00 92.31 97 PHE A C 1
ATOM 781 O O . PHE A 1 97 ? -0.000 -4.117 13.913 1.00 92.31 97 PHE A O 1
ATOM 788 N N . ASN A 1 98 ? -0.802 -2.025 13.826 1.00 89.06 98 ASN A N 1
ATOM 789 C CA . ASN A 1 98 ? 0.045 -1.501 14.900 1.00 89.06 98 ASN A CA 1
ATOM 790 C C . ASN A 1 98 ? -0.305 -2.087 16.277 1.00 89.06 98 ASN A C 1
ATOM 792 O O . ASN A 1 98 ? 0.519 -2.038 17.184 1.00 89.06 98 ASN A O 1
ATOM 796 N N . ASP A 1 99 ? -1.516 -2.621 16.436 1.00 87.06 99 ASP A N 1
ATOM 797 C CA . ASP A 1 99 ? -1.967 -3.300 17.650 1.00 87.06 99 ASP A CA 1
ATOM 798 C C . ASP A 1 99 ? -1.586 -4.789 17.693 1.00 87.06 99 ASP A C 1
ATOM 800 O O . ASP A 1 99 ? -1.729 -5.434 18.731 1.00 87.06 99 ASP A O 1
ATOM 804 N N . GLU A 1 100 ? -1.077 -5.345 16.590 1.00 84.00 100 GLU A N 1
ATOM 805 C CA . GLU A 1 100 ? -0.599 -6.724 16.552 1.00 84.00 100 GLU A CA 1
ATOM 806 C C . GLU A 1 100 ? 0.838 -6.811 17.101 1.00 84.00 100 GLU A C 1
ATOM 808 O O . GLU A 1 100 ? 1.700 -6.015 16.715 1.00 84.00 100 GLU A O 1
ATOM 813 N N . PRO A 1 101 ? 1.145 -7.793 17.971 1.00 78.12 101 PRO A N 1
ATOM 814 C CA . PRO A 1 101 ? 2.503 -7.992 18.462 1.00 78.12 101 PRO A CA 1
ATOM 815 C C . PRO A 1 101 ? 3.451 -8.316 17.302 1.00 78.12 101 PRO A C 1
ATOM 817 O O . PRO A 1 101 ? 3.090 -9.042 16.368 1.00 78.12 101 PRO A O 1
ATOM 820 N N . GLU A 1 102 ? 4.686 -7.804 17.362 1.00 72.75 102 GLU A N 1
ATOM 821 C CA . GLU A 1 102 ? 5.676 -8.096 16.328 1.00 72.75 102 GLU A CA 1
ATOM 822 C C . GLU A 1 102 ? 5.888 -9.614 16.211 1.00 72.75 102 GLU A C 1
ATOM 824 O O . GLU A 1 102 ? 6.133 -10.287 17.218 1.00 72.75 102 GLU A O 1
ATOM 829 N N . PRO A 1 103 ? 5.804 -10.191 14.997 1.00 71.31 103 PRO A N 1
ATOM 830 C CA . PRO A 1 103 ? 6.081 -11.605 14.837 1.00 71.31 103 PRO A CA 1
ATOM 831 C C . PRO A 1 103 ? 7.550 -11.864 15.188 1.00 71.31 103 PRO A C 1
ATOM 833 O O . PRO A 1 103 ? 8.402 -11.025 14.870 1.00 71.31 103 PRO A O 1
ATOM 836 N N . PRO A 1 104 ? 7.869 -13.030 15.777 1.00 72.75 104 PRO A N 1
ATOM 837 C CA . PRO A 1 104 ? 9.243 -13.367 16.106 1.00 72.75 104 PRO A CA 1
ATOM 838 C C . PRO A 1 104 ? 10.119 -13.236 14.852 1.00 72.75 104 PRO A C 1
ATOM 840 O O . PRO A 1 104 ? 9.642 -13.524 13.742 1.00 72.75 104 PRO A O 1
ATOM 843 N N . PRO A 1 105 ? 11.385 -12.797 14.995 1.00 70.00 105 PRO A N 1
ATOM 844 C CA . PRO A 1 105 ? 12.299 -12.682 13.871 1.00 70.00 105 PRO A CA 1
ATOM 845 C C . PRO A 1 105 ? 12.260 -13.973 13.058 1.00 70.00 105 PRO A C 1
ATOM 847 O O . PRO A 1 105 ? 12.438 -15.059 13.609 1.00 70.00 105 PRO A O 1
ATOM 850 N N . GLN A 1 106 ? 11.992 -13.875 11.751 1.00 61.22 106 GLN A N 1
ATOM 851 C CA . GLN A 1 106 ? 12.120 -15.037 10.880 1.00 61.22 106 GLN A CA 1
ATOM 852 C C . GLN A 1 106 ? 13.583 -15.457 10.922 1.00 61.22 106 GLN A C 1
ATOM 854 O O . GLN A 1 106 ? 14.436 -14.835 10.284 1.00 61.22 106 GLN A O 1
ATOM 859 N N . GLU A 1 107 ? 13.870 -16.500 11.695 1.00 57.44 107 GLU A N 1
ATOM 860 C CA . GLU A 1 107 ? 15.150 -17.174 11.671 1.00 57.44 107 GLU A CA 1
ATOM 861 C C . GLU A 1 107 ? 15.339 -17.624 10.224 1.00 57.44 107 GLU A C 1
ATOM 863 O O . GLU A 1 107 ? 14.646 -18.524 9.737 1.00 57.44 107 GLU A O 1
ATOM 868 N N . ARG A 1 108 ? 16.184 -16.899 9.471 1.00 59.06 108 ARG A N 1
ATOM 869 C CA . ARG A 1 108 ? 16.535 -17.273 8.101 1.00 59.06 108 ARG A CA 1
ATOM 870 C C . ARG A 1 108 ? 16.953 -18.724 8.206 1.00 59.06 108 ARG A C 1
ATOM 872 O O . ARG A 1 108 ? 17.958 -18.982 8.865 1.00 59.06 108 ARG A O 1
ATOM 879 N N . ARG A 1 109 ? 16.163 -19.647 7.637 1.00 58.28 109 ARG A N 1
ATOM 880 C CA . ARG A 1 109 ? 16.465 -21.082 7.651 1.00 58.28 109 ARG A CA 1
ATOM 881 C C . ARG A 1 109 ? 17.917 -21.209 7.220 1.00 58.28 109 ARG A C 1
ATOM 883 O O . ARG A 1 109 ? 18.219 -21.011 6.043 1.00 58.28 109 ARG A O 1
ATOM 890 N N . ARG A 1 110 ? 18.820 -21.426 8.183 1.00 61.00 110 ARG A N 1
ATOM 891 C CA . ARG A 1 110 ? 20.242 -21.535 7.879 1.00 61.00 110 ARG A CA 1
ATOM 892 C C . ARG A 1 110 ? 20.345 -22.679 6.872 1.00 61.00 110 ARG A C 1
ATOM 894 O O . ARG A 1 110 ? 19.685 -23.704 7.081 1.00 61.00 110 ARG A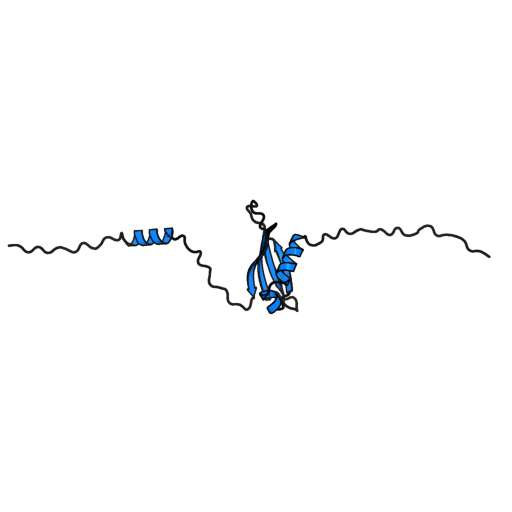 O 1
ATOM 901 N N . PRO A 1 111 ? 21.084 -22.517 5.763 1.00 62.88 111 PRO A N 1
ATOM 902 C CA . PRO A 1 111 ? 21.263 -23.600 4.810 1.00 62.88 111 PRO A CA 1
ATOM 903 C C . PRO A 1 111 ? 21.681 -24.856 5.578 1.00 62.88 111 PRO A C 1
ATOM 905 O O . PRO A 1 111 ? 22.598 -24.783 6.394 1.00 62.88 111 PRO A O 1
ATOM 908 N N . ARG A 1 112 ? 21.002 -25.991 5.352 1.00 60.56 112 ARG A N 1
ATOM 909 C CA . ARG A 1 112 ? 21.230 -27.262 6.077 1.00 60.56 112 ARG A CA 1
ATOM 910 C C . ARG A 1 112 ? 22.722 -27.610 6.218 1.00 60.56 112 ARG A C 1
ATOM 912 O O . ARG A 1 112 ? 23.135 -28.080 7.273 1.00 60.56 112 ARG A O 1
ATOM 919 N N . ARG A 1 113 ? 23.530 -27.256 5.208 1.00 60.34 113 ARG A N 1
ATOM 920 C CA . ARG A 1 113 ? 24.996 -27.404 5.187 1.00 60.34 113 ARG A CA 1
ATOM 921 C C . ARG A 1 113 ? 25.722 -26.807 6.396 1.00 60.34 113 ARG A C 1
ATOM 923 O O . ARG A 1 113 ? 26.693 -27.395 6.849 1.00 60.34 113 ARG A O 1
ATOM 930 N N . PHE A 1 114 ? 25.267 -25.677 6.940 1.00 60.31 114 PHE A N 1
ATOM 931 C CA . PHE A 1 114 ? 25.935 -25.046 8.086 1.00 60.31 114 PHE A CA 1
ATOM 932 C C . PHE A 1 114 ? 25.760 -25.859 9.379 1.00 60.31 114 PHE A C 1
ATOM 934 O O . PHE A 1 114 ? 26.650 -25.877 10.222 1.00 60.31 114 PHE A O 1
ATOM 941 N N . ARG A 1 115 ? 24.636 -26.577 9.519 1.00 57.91 115 ARG A N 1
ATOM 942 C CA . ARG A 1 115 ? 24.351 -27.432 10.683 1.00 57.91 115 ARG A CA 1
ATOM 943 C C . ARG A 1 115 ? 25.148 -28.740 10.641 1.00 57.91 115 ARG A C 1
ATOM 945 O O . ARG A 1 115 ? 25.579 -29.220 11.681 1.00 57.91 115 ARG A O 1
ATOM 952 N N . GLU A 1 116 ? 25.384 -29.282 9.446 1.00 60.06 116 GLU A N 1
ATOM 953 C CA . GLU A 1 116 ? 26.231 -30.469 9.251 1.00 60.06 116 GLU A CA 1
ATOM 954 C C . GLU A 1 116 ? 27.708 -30.179 9.536 1.00 60.06 116 GLU A C 1
ATOM 956 O O . GLU A 1 116 ? 28.357 -30.974 10.209 1.00 60.06 116 GLU A O 1
ATOM 961 N N . MET A 1 117 ? 28.228 -29.024 9.104 1.00 60.56 117 MET A N 1
ATOM 962 C CA . MET A 1 117 ? 29.613 -28.629 9.401 1.00 60.56 117 MET A CA 1
ATOM 963 C C . MET A 1 117 ? 29.849 -28.442 10.907 1.00 60.56 117 MET A C 1
ATOM 965 O O . MET A 1 117 ? 30.874 -28.882 11.417 1.00 60.56 117 MET A O 1
ATOM 969 N N . GLN A 1 118 ? 28.881 -27.864 11.624 1.00 60.53 118 GLN A N 1
ATOM 970 C CA . GLN A 1 118 ? 28.985 -27.618 13.066 1.00 60.53 118 GLN A CA 1
ATOM 971 C C . GLN A 1 118 ? 28.868 -28.901 13.909 1.00 60.53 118 GLN A C 1
ATOM 973 O O . GLN A 1 118 ? 29.524 -29.033 14.941 1.00 60.53 118 GLN A O 1
ATOM 978 N N . ASN A 1 119 ? 28.082 -29.881 13.450 1.00 59.59 119 ASN A N 1
ATOM 979 C CA . ASN A 1 119 ? 28.067 -31.211 14.062 1.00 59.59 119 ASN A CA 1
ATOM 980 C C . ASN A 1 119 ? 29.373 -31.974 13.807 1.00 59.59 119 ASN A C 1
ATOM 982 O O . ASN A 1 119 ? 29.830 -32.677 14.702 1.00 59.59 119 ASN A O 1
ATOM 986 N N . ARG A 1 120 ? 29.990 -31.809 12.628 1.00 58.97 120 ARG A N 1
ATOM 987 C CA . ARG A 1 120 ? 31.266 -32.458 12.294 1.00 58.97 120 ARG A CA 1
ATOM 988 C C . ARG A 1 120 ? 32.423 -31.918 13.139 1.00 58.97 120 ARG A C 1
ATOM 990 O O . ARG A 1 120 ? 33.200 -32.707 13.663 1.00 58.97 120 ARG A O 1
ATOM 997 N N . SER A 1 121 ? 32.463 -30.604 13.365 1.00 60.09 121 SER A N 1
ATOM 998 C CA . SER A 1 121 ? 33.476 -29.977 14.224 1.00 60.09 121 SER A CA 1
ATOM 999 C C . SER A 1 121 ? 33.341 -30.348 15.706 1.00 60.09 121 SER A C 1
ATOM 1001 O O . SER A 1 121 ? 34.342 -30.401 16.410 1.00 60.09 121 SER A O 1
ATOM 1003 N N . ASN A 1 122 ? 32.126 -30.634 16.194 1.00 59.31 122 ASN A N 1
ATOM 1004 C CA . ASN A 1 122 ? 31.922 -31.076 17.582 1.00 59.31 122 ASN A CA 1
ATOM 1005 C C . ASN A 1 122 ? 32.257 -32.562 17.804 1.00 59.31 122 ASN A C 1
ATOM 1007 O O . ASN A 1 122 ? 32.492 -32.960 18.940 1.00 59.31 122 ASN A O 1
ATOM 1011 N N . SER A 1 123 ? 32.301 -33.378 16.746 1.00 57.34 123 SER A N 1
ATOM 1012 C CA . SER A 1 123 ? 32.717 -34.787 16.818 1.00 57.34 123 SER A CA 1
ATOM 1013 C C . SER A 1 123 ? 34.236 -35.011 16.750 1.00 57.34 123 SER A C 1
ATOM 1015 O O . SER A 1 123 ? 34.674 -36.149 16.873 1.00 57.34 123 SER A O 1
ATOM 1017 N N . GLU A 1 124 ? 35.042 -33.957 16.584 1.00 57.12 124 GLU A N 1
ATOM 1018 C CA . GLU A 1 124 ? 36.516 -34.025 16.538 1.00 57.12 124 GLU A CA 1
ATOM 1019 C C . GLU A 1 124 ? 37.195 -33.525 17.829 1.00 57.12 124 GLU A C 1
ATOM 1021 O O . GLU A 1 124 ? 38.397 -33.264 17.839 1.00 57.12 124 GLU A O 1
ATOM 1026 N N . GLN A 1 125 ? 36.468 -33.412 18.949 1.00 48.88 125 GLN A N 1
ATOM 1027 C CA . GLN A 1 125 ? 37.141 -33.279 20.246 1.00 48.88 125 GLN A CA 1
ATOM 1028 C C . GLN A 1 125 ? 37.805 -34.619 20.620 1.00 48.88 125 GLN A C 1
ATOM 1030 O O . GLN A 1 125 ? 37.117 -35.642 20.656 1.00 48.88 125 GLN A O 1
ATOM 1035 N N . PRO A 1 126 ? 39.123 -34.652 20.900 1.00 45.50 126 PRO A N 1
ATOM 1036 C CA . PRO A 1 126 ? 39.814 -35.884 21.246 1.00 45.50 126 PRO A CA 1
ATOM 1037 C C . PRO A 1 126 ? 39.299 -36.408 22.590 1.00 45.50 126 PRO A C 1
ATOM 1039 O O . PRO A 1 126 ? 39.295 -35.699 23.597 1.00 45.50 126 PRO A O 1
ATOM 1042 N N . VAL A 1 127 ? 38.864 -37.667 22.596 1.00 53.75 127 VAL A N 1
ATOM 1043 C CA . VAL A 1 127 ? 38.536 -38.419 23.812 1.00 53.75 127 VAL A CA 1
ATOM 1044 C C . VAL A 1 127 ? 39.785 -38.450 24.711 1.00 53.75 127 VAL A C 1
ATOM 1046 O O . VAL A 1 127 ? 40.861 -38.782 24.206 1.00 53.75 127 VAL A O 1
ATOM 1049 N N . PRO A 1 128 ? 39.696 -38.139 26.020 1.00 45.84 128 PRO A N 1
ATOM 1050 C CA . PRO A 1 128 ? 40.810 -38.352 26.937 1.00 45.84 128 PRO A CA 1
ATOM 1051 C C . PRO A 1 128 ? 41.208 -39.830 26.908 1.00 45.84 128 PRO A C 1
ATOM 1053 O O . PRO A 1 128 ? 40.381 -40.708 27.154 1.00 45.84 128 PRO A O 1
ATOM 1056 N N . GLN A 1 129 ? 42.467 -40.099 26.574 1.00 41.34 129 GLN A N 1
ATOM 1057 C CA . GLN A 1 129 ? 43.027 -41.443 26.487 1.00 41.34 129 GLN A CA 1
ATOM 1058 C C . GLN A 1 129 ? 42.999 -42.073 27.889 1.00 41.34 129 GLN A C 1
ATOM 1060 O O . GLN A 1 129 ? 43.812 -41.741 28.748 1.00 41.34 129 GLN A O 1
ATOM 1065 N N . GLN A 1 130 ? 42.009 -42.929 28.148 1.00 40.31 130 GLN A N 1
ATOM 1066 C CA . GLN A 1 130 ? 41.931 -43.694 29.388 1.00 40.31 130 GLN A CA 1
ATOM 1067 C C . GLN A 1 130 ? 43.073 -44.711 29.415 1.00 40.31 130 GLN A C 1
ATOM 1069 O O . GLN A 1 130 ? 43.194 -45.565 28.536 1.00 40.31 130 GLN A O 1
ATOM 1074 N N . SER A 1 131 ? 43.917 -44.576 30.433 1.00 41.50 131 SER A N 1
ATOM 1075 C CA . SER A 1 131 ? 45.044 -45.439 30.759 1.00 41.50 131 SER A CA 1
ATOM 1076 C C . SER A 1 131 ? 44.599 -46.898 30.849 1.00 41.50 131 SER A C 1
ATOM 1078 O O . SER A 1 131 ? 43.815 -47.262 31.725 1.00 41.50 131 SER A O 1
ATOM 1080 N N . GLN A 1 132 ? 45.109 -47.740 29.953 1.00 41.28 132 GLN A N 1
ATOM 1081 C CA . GLN A 1 132 ? 44.941 -49.182 30.061 1.00 41.28 132 GLN A CA 1
ATOM 1082 C C . GLN A 1 132 ? 45.869 -49.715 31.155 1.00 41.28 132 GLN A C 1
ATOM 1084 O O . GLN A 1 132 ? 47.089 -49.564 31.108 1.00 41.28 132 GLN A O 1
ATOM 1089 N N . THR A 1 133 ? 45.246 -50.335 32.150 1.00 48.97 133 THR A N 1
ATOM 1090 C CA . THR A 1 133 ? 45.844 -51.273 33.095 1.00 48.97 133 THR A CA 1
ATOM 1091 C C . THR A 1 133 ? 46.569 -52.386 32.349 1.00 48.97 133 THR A C 1
ATOM 1093 O O . THR A 1 133 ? 45.958 -52.994 31.478 1.00 48.97 133 THR A O 1
ATOM 1096 N N . ASN A 1 134 ? 47.793 -52.729 32.752 1.00 38.59 134 ASN A N 1
ATOM 1097 C CA . ASN A 1 134 ? 48.333 -54.071 32.542 1.00 38.59 134 ASN A CA 1
ATOM 1098 C C . ASN A 1 134 ? 49.058 -54.521 33.811 1.00 38.59 134 ASN A C 1
ATOM 1100 O O . ASN A 1 134 ? 50.160 -54.078 34.122 1.00 38.59 134 ASN A O 1
ATOM 1104 N N . SER A 1 135 ? 48.378 -55.396 34.546 1.00 43.47 135 SER A N 1
ATOM 1105 C CA . SER A 1 135 ? 48.995 -56.349 35.458 1.00 43.47 135 SER A CA 1
ATOM 1106 C C . SER A 1 135 ? 49.662 -57.426 34.602 1.00 43.47 135 SER A C 1
ATOM 1108 O O . SER A 1 135 ? 49.014 -57.911 33.677 1.00 43.47 135 SER A O 1
ATOM 1110 N N . ASN A 1 136 ? 50.931 -57.748 34.864 1.00 44.50 136 ASN A N 1
ATOM 1111 C CA . ASN A 1 136 ? 51.489 -59.091 34.683 1.00 44.50 136 ASN A CA 1
ATOM 1112 C C . ASN A 1 136 ? 52.890 -59.198 35.313 1.00 44.50 136 ASN A C 1
ATOM 1114 O O . ASN A 1 136 ? 53.772 -58.404 34.989 1.00 44.50 136 ASN A O 1
ATOM 1118 N N . ASN A 1 137 ? 53.025 -60.259 36.119 1.00 43.28 137 ASN A N 1
ATOM 1119 C CA . ASN A 1 137 ? 54.167 -60.794 36.877 1.00 43.28 137 ASN A CA 1
ATOM 1120 C C . ASN A 1 137 ? 54.680 -60.022 38.097 1.00 43.28 137 ASN A C 1
ATOM 1122 O O . ASN A 1 137 ? 55.455 -59.058 37.936 1.00 43.28 137 ASN A O 1
#

Radius of gyration: 33.45 Å; chains: 1; bounding box: 89×113×70 Å

Secondary structure (DSSP, 8-state):
---------------------PPPHHHHHHHHHHHT-HHHHHHTPEEEEEEEEPPSSTTS-EEEEEEEEE-TTS-EEEEEEEEEETTTEEEEEEEEETTSPPPPP------HHHHHHHHHHHTTSPPP---------

pLDDT: mean 73.8, std 19.08, range [38.59, 96.44]